Protein AF-A0A7V6PWK6-F1 (afdb_monomer_lite)

Structure (mmCIF, N/CA/C/O backbone):
data_AF-A0A7V6PWK6-F1
#
_entry.id   AF-A0A7V6PWK6-F1
#
loop_
_atom_site.group_PDB
_atom_site.id
_atom_site.type_symbol
_atom_site.label_atom_id
_atom_site.label_alt_id
_atom_site.label_comp_id
_atom_site.label_asym_id
_atom_site.label_entity_id
_atom_site.label_seq_id
_atom_site.pdbx_PDB_ins_code
_atom_site.Cartn_x
_atom_site.Cartn_y
_atom_site.Cartn_z
_atom_site.occupancy
_atom_site.B_iso_or_equiv
_atom_site.auth_seq_id
_atom_site.auth_comp_id
_atom_site.auth_asym_id
_atom_site.auth_atom_id
_atom_site.pdbx_PDB_model_num
ATOM 1 N N . MET A 1 1 ? -8.438 14.697 15.505 1.00 52.88 1 MET A N 1
ATOM 2 C CA . MET A 1 1 ? -8.418 13.530 14.597 1.00 52.88 1 MET A CA 1
ATOM 3 C C . MET A 1 1 ? -6.964 13.288 14.216 1.00 52.88 1 MET A C 1
ATOM 5 O O . MET A 1 1 ? -6.355 14.213 13.699 1.00 52.88 1 MET A O 1
ATOM 9 N N . ASN A 1 2 ? -6.376 12.140 14.571 1.00 65.00 2 ASN A N 1
ATOM 10 C CA . ASN A 1 2 ? -4.954 11.847 14.333 1.00 65.00 2 ASN A CA 1
ATOM 11 C C . ASN A 1 2 ? -4.828 10.892 13.145 1.00 65.00 2 ASN A C 1
ATOM 13 O O . ASN A 1 2 ? -4.967 9.687 13.316 1.00 65.00 2 ASN A O 1
ATOM 17 N N . ILE A 1 3 ? -4.573 11.434 11.956 1.00 74.25 3 ILE A N 1
ATOM 18 C CA . ILE A 1 3 ? -4.407 10.642 10.734 1.00 74.25 3 ILE A CA 1
ATOM 19 C C . IL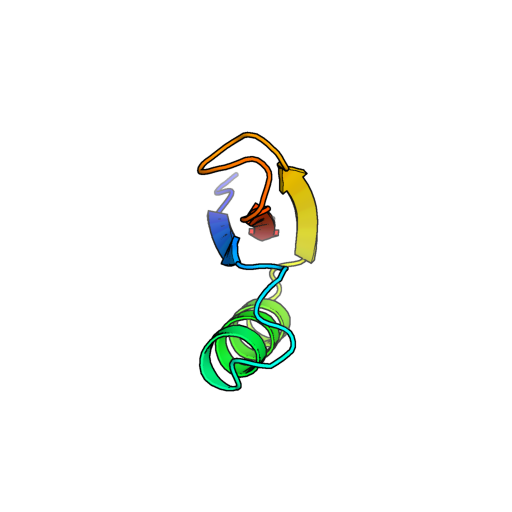E A 1 3 ? -2.950 10.188 10.640 1.00 74.25 3 ILE A C 1
ATOM 21 O O . ILE A 1 3 ? -2.038 11.013 10.725 1.00 74.25 3 ILE A O 1
ATOM 25 N N . LYS A 1 4 ? -2.721 8.885 10.445 1.00 82.88 4 LYS A N 1
ATOM 26 C CA . LYS A 1 4 ? -1.381 8.325 10.204 1.00 82.88 4 LYS A CA 1
ATOM 27 C C . LYS A 1 4 ? -1.257 7.887 8.752 1.00 82.88 4 LYS A C 1
ATOM 29 O O . LYS A 1 4 ? -2.158 7.235 8.230 1.00 82.88 4 LYS A O 1
ATOM 34 N N . TYR A 1 5 ? -0.127 8.198 8.126 1.00 83.31 5 TYR A N 1
ATOM 35 C CA . TYR A 1 5 ? 0.178 7.810 6.751 1.00 83.31 5 TYR A CA 1
ATOM 36 C C . TYR A 1 5 ? 1.501 7.050 6.674 1.00 83.31 5 TYR A C 1
ATOM 38 O O . TYR A 1 5 ? 2.419 7.291 7.457 1.00 83.31 5 TYR A O 1
ATOM 46 N N . VAL A 1 6 ? 1.581 6.117 5.729 1.00 84.00 6 VAL A N 1
ATOM 47 C CA . VAL A 1 6 ? 2.814 5.408 5.384 1.00 84.00 6 VAL A CA 1
ATOM 48 C C . VAL A 1 6 ? 2.871 5.152 3.887 1.00 84.00 6 VAL A C 1
ATOM 50 O O . VAL A 1 6 ? 1.853 4.885 3.251 1.00 84.00 6 VAL A O 1
ATOM 53 N N . ASN A 1 7 ? 4.072 5.226 3.328 1.00 78.56 7 ASN A N 1
ATOM 54 C CA . ASN A 1 7 ? 4.345 4.954 1.929 1.00 78.56 7 ASN A CA 1
ATOM 55 C C . ASN A 1 7 ? 5.121 3.630 1.787 1.00 78.56 7 ASN A C 1
ATOM 57 O O . ASN A 1 7 ? 6.051 3.353 2.543 1.00 78.56 7 ASN A O 1
ATOM 61 N N . THR A 1 8 ? 4.734 2.782 0.835 1.00 74.38 8 THR A N 1
ATOM 62 C CA . THR A 1 8 ? 5.379 1.483 0.568 1.00 74.38 8 THR A CA 1
ATOM 63 C C . THR A 1 8 ? 5.572 1.287 -0.932 1.00 74.38 8 THR A C 1
ATOM 65 O O . THR A 1 8 ? 4.795 1.800 -1.723 1.00 74.38 8 THR A O 1
ATOM 68 N N . ASN A 1 9 ? 6.595 0.557 -1.361 1.00 76.38 9 ASN A N 1
ATOM 69 C CA . ASN A 1 9 ? 6.826 0.295 -2.783 1.00 76.38 9 ASN A CA 1
ATOM 70 C C . ASN A 1 9 ? 5.795 -0.715 -3.342 1.00 76.38 9 ASN A C 1
ATOM 72 O O . ASN A 1 9 ? 5.462 -1.701 -2.670 1.00 76.38 9 ASN A O 1
ATOM 76 N N . ILE A 1 10 ? 5.283 -0.473 -4.555 1.00 63.25 10 ILE A N 1
ATOM 77 C CA . ILE A 1 10 ? 4.290 -1.326 -5.236 1.00 63.25 10 ILE A CA 1
ATOM 78 C C . ILE A 1 10 ? 4.938 -2.385 -6.120 1.00 63.25 10 ILE A C 1
ATOM 80 O O . ILE A 1 10 ? 4.506 -3.538 -6.081 1.00 63.25 10 ILE A O 1
ATOM 84 N N . ILE A 1 11 ? 5.940 -2.004 -6.920 1.00 60.50 11 ILE A N 1
ATOM 85 C CA . ILE A 1 11 ? 6.556 -2.867 -7.946 1.00 60.50 11 ILE A CA 1
ATOM 86 C C . ILE A 1 11 ? 7.415 -3.969 -7.339 1.00 60.50 11 ILE A C 1
ATOM 88 O O . ILE A 1 11 ? 7.671 -4.989 -7.974 1.00 60.50 11 ILE A O 1
ATOM 92 N N . ALA A 1 12 ? 7.731 -3.853 -6.057 1.00 60.72 12 ALA A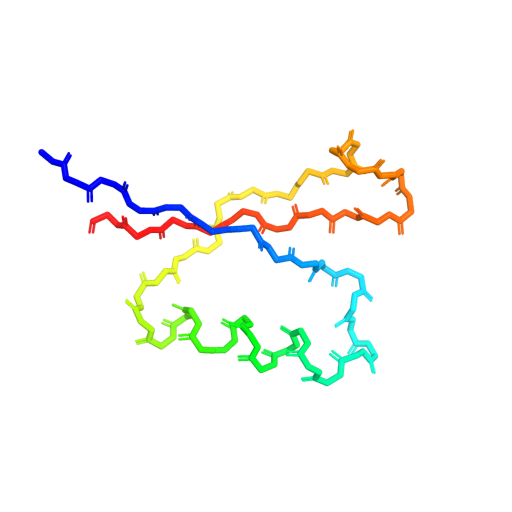 N 1
ATOM 93 C CA . ALA A 1 12 ? 8.238 -4.926 -5.224 1.00 60.72 12 ALA A CA 1
ATOM 94 C C . ALA A 1 12 ? 7.222 -6.082 -5.007 1.00 60.72 12 ALA A C 1
ATOM 96 O O . ALA A 1 12 ? 6.909 -6.461 -3.872 1.00 60.72 12 ALA A O 1
ATOM 97 N N . LYS A 1 13 ? 6.682 -6.644 -6.093 1.00 53.88 13 LYS A N 1
ATOM 98 C CA . LYS A 1 13 ? 5.955 -7.916 -6.132 1.00 53.88 13 LYS A CA 1
ATOM 99 C C . LYS A 1 13 ? 6.920 -9.086 -5.916 1.00 53.88 13 LYS A C 1
ATOM 101 O O . LYS A 1 13 ? 6.566 -10.022 -5.211 1.00 53.88 13 LYS A O 1
ATOM 106 N N . ASP A 1 14 ? 8.153 -8.965 -6.412 1.00 59.09 14 ASP A N 1
ATOM 107 C CA . ASP A 1 14 ? 9.200 -9.988 -6.260 1.00 59.09 14 ASP A CA 1
ATOM 108 C C . ASP A 1 14 ? 10.087 -9.778 -5.021 1.00 59.09 14 ASP A C 1
ATOM 110 O O . ASP A 1 14 ? 10.832 -10.670 -4.611 1.00 59.09 14 ASP A O 1
ATOM 114 N N . CYS A 1 15 ? 9.982 -8.621 -4.358 1.00 75.94 15 CYS A N 1
ATOM 115 C CA . CYS A 1 15 ? 10.680 -8.376 -3.101 1.00 75.94 15 CYS A CA 1
ATOM 116 C C . CYS A 1 15 ? 9.777 -8.719 -1.908 1.00 75.94 15 CYS A C 1
ATOM 118 O O . CYS A 1 15 ? 8.948 -7.923 -1.455 1.00 75.94 15 CYS A O 1
ATOM 120 N N . LYS A 1 16 ? 10.003 -9.919 -1.356 1.00 81.06 16 LYS A N 1
ATOM 121 C CA . LYS A 1 16 ? 9.308 -10.476 -0.178 1.00 81.06 16 LYS A CA 1
ATOM 122 C C . LYS A 1 16 ? 9.269 -9.524 1.025 1.00 81.06 16 LYS A C 1
ATOM 124 O O . LYS A 1 16 ? 8.352 -9.600 1.839 1.00 81.06 16 LYS A O 1
ATOM 129 N N . SER A 1 17 ? 10.250 -8.630 1.160 1.00 83.88 17 SER A N 1
ATOM 130 C CA . SER A 1 17 ? 10.297 -7.653 2.253 1.00 83.88 17 SER A CA 1
ATOM 131 C C . SER A 1 17 ? 9.166 -6.627 2.156 1.00 83.88 17 SER A C 1
ATOM 133 O O . SER A 1 17 ? 8.492 -6.378 3.151 1.00 83.88 17 SER A O 1
ATOM 135 N N . TYR A 1 18 ? 8.884 -6.089 0.967 1.00 83.94 18 TYR A N 1
ATOM 136 C CA . TYR A 1 18 ? 7.805 -5.110 0.802 1.00 83.94 18 TYR A CA 1
ATOM 137 C C . TYR A 1 18 ? 6.418 -5.741 0.892 1.00 83.94 18 TYR A C 1
ATOM 139 O O . TYR A 1 18 ? 5.484 -5.100 1.372 1.00 83.94 18 TYR A O 1
ATOM 147 N N . GLU A 1 19 ? 6.272 -7.009 0.502 1.00 86.56 19 GLU A N 1
ATOM 148 C CA . GLU A 1 19 ? 5.040 -7.756 0.757 1.00 86.56 19 GLU A CA 1
ATOM 149 C C . GLU A 1 19 ? 4.745 -7.853 2.256 1.00 86.56 19 GLU A C 1
ATOM 151 O O . GLU A 1 19 ? 3.645 -7.500 2.689 1.00 86.56 19 GLU A O 1
ATOM 156 N N . LYS A 1 20 ? 5.748 -8.231 3.059 1.00 89.19 20 LYS A N 1
ATOM 157 C CA . LYS A 1 20 ? 5.629 -8.272 4.523 1.00 89.19 20 LYS A CA 1
ATOM 158 C C . LYS A 1 20 ? 5.274 -6.906 5.103 1.00 89.19 20 LYS A C 1
ATOM 160 O O . LYS A 1 20 ? 4.392 -6.833 5.953 1.00 89.19 20 LYS A O 1
ATOM 165 N N . THR A 1 21 ? 5.886 -5.830 4.613 1.00 90.19 21 THR A N 1
ATOM 166 C CA . THR A 1 21 ? 5.568 -4.460 5.039 1.00 90.19 21 THR A CA 1
ATOM 167 C C . THR A 1 21 ? 4.104 -4.102 4.771 1.00 90.19 21 THR A C 1
ATOM 169 O O . THR A 1 21 ? 3.416 -3.595 5.657 1.00 90.19 21 THR A O 1
ATOM 172 N N . ARG A 1 22 ? 3.578 -4.418 3.580 1.00 89.94 22 ARG A N 1
ATOM 173 C CA . ARG A 1 22 ? 2.165 -4.166 3.241 1.00 89.94 22 ARG A CA 1
ATOM 174 C C . ARG A 1 22 ?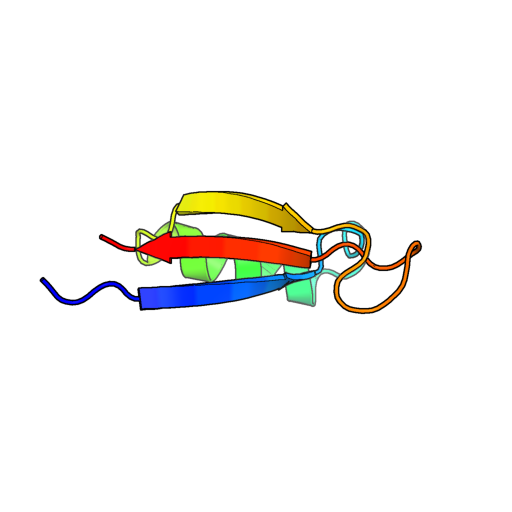 1.216 -4.980 4.120 1.00 89.94 22 ARG A C 1
ATOM 176 O O . ARG A 1 22 ? 0.201 -4.451 4.566 1.00 89.94 22 ARG A O 1
ATOM 183 N N . LEU A 1 23 ? 1.534 -6.250 4.374 1.00 91.25 23 LEU A N 1
ATOM 184 C CA . LEU A 1 23 ? 0.743 -7.109 5.261 1.00 91.25 23 LEU A CA 1
ATOM 185 C C . LEU A 1 23 ? 0.758 -6.601 6.707 1.00 91.25 23 LEU A C 1
ATOM 187 O O . LEU A 1 23 ? -0.293 -6.552 7.340 1.00 91.25 23 LEU A O 1
ATOM 191 N N . PHE A 1 24 ? 1.917 -6.161 7.197 1.00 92.94 24 PHE A N 1
ATOM 192 C CA . PHE A 1 24 ? 2.069 -5.569 8.522 1.00 92.94 24 PHE A CA 1
ATOM 193 C C . PHE A 1 24 ? 1.177 -4.334 8.698 1.00 92.94 24 PHE A C 1
ATOM 195 O O . PHE A 1 24 ? 0.364 -4.286 9.620 1.00 92.94 24 PHE A O 1
ATOM 202 N N . TYR A 1 25 ? 1.246 -3.366 7.780 1.00 93.56 25 TYR A N 1
ATOM 203 C CA . TYR A 1 25 ? 0.427 -2.158 7.888 1.00 93.56 25 TYR A CA 1
ATOM 204 C C . TYR A 1 25 ? -1.068 -2.435 7.699 1.00 93.56 25 TYR A C 1
ATOM 206 O O . TYR A 1 25 ? -1.882 -1.850 8.414 1.00 93.56 25 TYR A O 1
ATOM 214 N N . LYS A 1 26 ? -1.443 -3.382 6.826 1.00 92.00 26 LYS A N 1
ATOM 215 C CA . LYS A 1 26 ? -2.832 -3.864 6.740 1.00 92.00 26 LYS A CA 1
ATOM 216 C C . LYS A 1 26 ? -3.320 -4.430 8.076 1.00 92.00 26 LYS A C 1
ATOM 218 O O . LYS A 1 26 ? -4.418 -4.089 8.503 1.00 92.00 26 LYS A O 1
ATOM 223 N N . ALA A 1 27 ? -2.508 -5.242 8.756 1.00 95.19 27 ALA A N 1
ATOM 224 C CA . ALA A 1 27 ? -2.846 -5.797 10.068 1.00 95.19 27 ALA A CA 1
ATOM 225 C C . ALA A 1 27 ? -2.972 -4.715 11.160 1.00 95.19 27 ALA A C 1
ATOM 227 O O . ALA A 1 27 ? -3.773 -4.860 12.077 1.00 95.19 27 ALA A O 1
ATOM 228 N N . MET A 1 28 ? -2.242 -3.602 11.034 1.00 94.38 28 MET A N 1
ATOM 229 C CA . MET A 1 28 ? -2.376 -2.427 11.908 1.00 94.38 28 MET A CA 1
ATOM 230 C C . MET A 1 28 ? -3.601 -1.543 11.600 1.00 94.38 28 MET A C 1
ATOM 232 O O . MET A 1 28 ? -3.789 -0.522 12.261 1.00 94.38 28 MET A O 1
ATOM 236 N N . GLY A 1 29 ? -4.413 -1.885 10.595 1.00 93.62 29 GLY A N 1
ATOM 237 C CA . GLY A 1 29 ? -5.602 -1.121 10.205 1.00 93.62 29 GLY A CA 1
ATOM 238 C C . GLY A 1 29 ? -5.363 -0.052 9.136 1.00 93.62 29 GLY A C 1
ATOM 239 O O . GLY A 1 29 ? -6.294 0.672 8.787 1.00 93.62 29 GLY A O 1
ATOM 240 N N . PHE A 1 30 ? -4.155 0.040 8.570 1.00 94.94 30 PHE A N 1
ATOM 241 C CA . PHE A 1 30 ? -3.918 0.925 7.432 1.00 94.94 30 PHE A CA 1
ATOM 242 C C . PHE A 1 30 ? -4.584 0.370 6.171 1.00 94.94 30 PHE A C 1
ATOM 244 O O . PHE A 1 30 ? -4.520 -0.827 5.876 1.00 94.94 30 PHE A O 1
ATOM 251 N N . LYS A 1 31 ? -5.169 1.263 5.378 1.00 92.19 31 LYS A N 1
ATOM 252 C CA . LYS A 1 31 ? -5.817 0.949 4.105 1.00 92.19 31 LYS A CA 1
ATOM 253 C C . LYS A 1 31 ? -5.071 1.617 2.953 1.00 92.19 31 LYS A C 1
ATOM 255 O O . LYS A 1 31 ? -4.584 2.730 3.139 1.00 92.19 31 LYS A O 1
ATOM 260 N N . PRO A 1 32 ? -4.9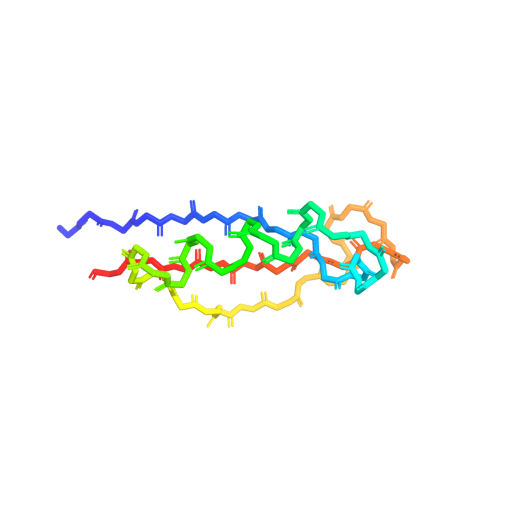72 0.970 1.778 1.00 91.50 32 PRO A N 1
ATOM 261 C CA . PRO A 1 32 ? -4.435 1.615 0.584 1.00 91.50 32 PRO A CA 1
ATOM 262 C C . PRO A 1 32 ? -5.273 2.848 0.237 1.00 91.50 32 PRO A C 1
ATOM 264 O O . PRO A 1 32 ? -6.500 2.761 0.241 1.00 91.50 32 PRO A O 1
ATOM 267 N N . LEU A 1 33 ? -4.611 3.965 -0.052 1.00 90.88 33 LEU A N 1
ATOM 268 C CA 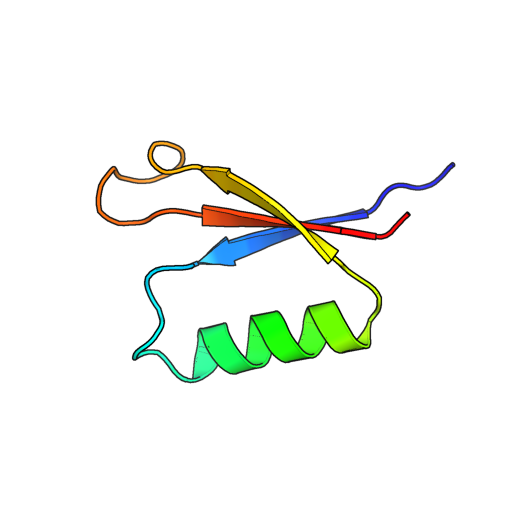. LEU A 1 33 ? -5.243 5.224 -0.437 1.00 90.88 33 LEU A CA 1
ATOM 269 C C . LEU A 1 33 ? -5.030 5.502 -1.926 1.00 90.88 33 LEU A C 1
ATOM 271 O O . LEU A 1 33 ? -5.994 5.602 -2.675 1.00 90.88 33 LEU A O 1
ATOM 275 N N . GLU A 1 34 ? -3.772 5.590 -2.354 1.00 89.88 34 GLU A N 1
ATOM 276 C CA . GLU A 1 34 ? -3.415 5.984 -3.717 1.00 89.88 34 GLU A CA 1
ATOM 277 C C . GLU A 1 34 ? -2.060 5.394 -4.128 1.00 89.88 34 GLU A C 1
ATOM 279 O O . GLU A 1 34 ? -1.224 5.058 -3.286 1.00 89.88 34 GLU A O 1
ATOM 284 N N . VAL A 1 35 ? -1.860 5.251 -5.437 1.00 88.75 35 VAL A N 1
ATOM 285 C CA . VAL A 1 35 ? -0.602 4.837 -6.058 1.00 88.75 35 VAL A CA 1
ATOM 286 C C . VAL A 1 35 ? -0.006 6.025 -6.803 1.00 88.75 35 VAL A C 1
ATOM 288 O O . VAL A 1 35 ? -0.528 6.419 -7.844 1.00 88.75 35 VAL A O 1
ATOM 291 N N . PHE A 1 36 ? 1.122 6.548 -6.329 1.00 86.19 36 PHE A N 1
ATOM 292 C CA . PHE A 1 36 ? 1.854 7.603 -7.023 1.00 86.19 36 PHE A CA 1
ATOM 293 C C . PHE A 1 36 ? 2.934 7.008 -7.911 1.00 86.19 36 PHE A C 1
ATOM 295 O O . PHE A 1 36 ? 3.928 6.477 -7.420 1.00 86.19 36 PHE A O 1
ATOM 302 N N . LYS A 1 37 ? 2.752 7.121 -9.226 1.00 80.50 37 LYS A N 1
ATOM 303 C CA . LYS A 1 37 ? 3.716 6.614 -10.210 1.00 80.50 37 LYS A CA 1
ATOM 304 C C . LYS A 1 37 ? 4.942 7.504 -10.386 1.00 80.50 37 LYS A C 1
ATOM 306 O O . LYS A 1 37 ? 5.983 6.998 -10.755 1.00 80.50 37 LYS A O 1
ATOM 311 N N . ASN A 1 38 ? 4.832 8.794 -10.075 1.00 81.06 38 ASN A N 1
ATOM 312 C CA . ASN A 1 38 ? 5.865 9.787 -10.383 1.00 81.06 38 ASN A CA 1
ATOM 313 C C . ASN A 1 38 ? 6.436 10.439 -9.111 1.00 81.06 38 ASN A C 1
ATOM 315 O O . ASN A 1 38 ? 6.934 11.557 -9.164 1.00 81.06 38 ASN A O 1
ATOM 319 N N . TYR A 1 39 ? 6.304 9.786 -7.950 1.00 78.12 39 TYR A N 1
ATOM 320 C CA . TYR A 1 39 ? 6.793 10.349 -6.685 1.00 78.12 39 TYR A CA 1
ATOM 321 C C . TYR A 1 39 ? 8.301 10.136 -6.487 1.00 78.12 39 TYR A C 1
ATOM 323 O O . TYR A 1 39 ? 8.972 11.024 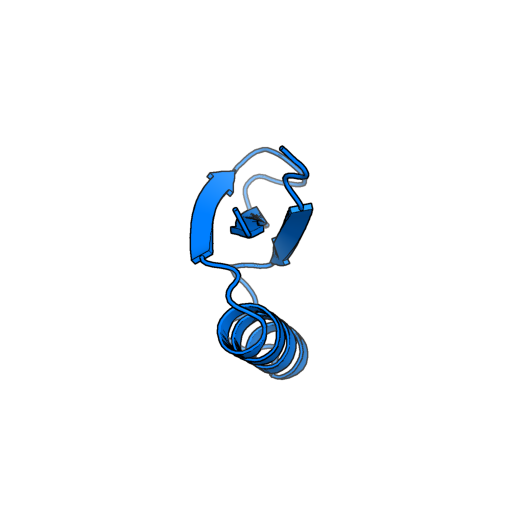-5.974 1.00 78.12 39 TYR A O 1
ATOM 331 N N . TRP A 1 40 ? 8.825 8.976 -6.903 1.00 71.44 40 TRP A N 1
ATOM 332 C CA . TRP A 1 40 ? 10.256 8.652 -6.838 1.00 71.44 40 TRP A CA 1
ATOM 333 C C . TRP A 1 40 ? 10.865 8.563 -8.241 1.00 71.44 40 TRP A C 1
ATOM 335 O O . TRP A 1 40 ? 11.707 9.379 -8.595 1.00 71.44 40 TRP A O 1
ATOM 345 N N . ASP A 1 41 ? 10.399 7.598 -9.036 1.00 70.62 41 ASP A N 1
ATOM 346 C CA . ASP A 1 41 ? 10.766 7.350 -10.435 1.00 70.62 41 ASP A CA 1
ATOM 347 C C . ASP A 1 41 ? 9.550 6.734 -11.145 1.00 70.62 41 ASP A C 1
ATOM 349 O O . ASP A 1 41 ? 8.759 6.045 -10.498 1.00 70.62 41 ASP A O 1
ATOM 353 N N . GLU A 1 42 ? 9.388 6.946 -12.454 1.00 73.50 42 GLU A N 1
ATOM 354 C CA . GLU A 1 42 ? 8.254 6.396 -13.221 1.00 73.50 42 GLU A CA 1
ATOM 355 C C . GLU A 1 42 ? 8.195 4.859 -13.191 1.00 73.50 42 GLU A C 1
ATOM 357 O O . GLU A 1 42 ? 7.118 4.266 -13.306 1.00 73.50 42 GLU A O 1
ATOM 362 N N . ASN A 1 43 ? 9.347 4.212 -12.991 1.00 73.75 43 ASN A N 1
ATOM 363 C CA . ASN A 1 43 ? 9.478 2.765 -12.864 1.00 73.75 43 ASN A CA 1
ATOM 364 C C . ASN A 1 43 ? 9.436 2.285 -11.409 1.00 73.75 43 ASN A C 1
ATOM 366 O O . ASN A 1 43 ? 9.632 1.094 -11.170 1.00 73.75 43 ASN A O 1
ATOM 370 N N . ASP A 1 44 ? 9.186 3.176 -10.442 1.00 78.06 44 ASP A N 1
ATOM 371 C CA . ASP A 1 44 ? 9.072 2.827 -9.027 1.00 78.06 44 ASP A CA 1
ATOM 372 C C . ASP A 1 44 ? 7.872 3.508 -8.326 1.00 78.06 44 ASP A C 1
ATOM 374 O O . ASP A 1 44 ? 8.014 4.464 -7.551 1.00 78.06 44 ASP A O 1
ATOM 378 N N . PRO A 1 45 ? 6.643 3.028 -8.590 1.00 81.50 45 PRO A N 1
ATOM 379 C CA . PRO A 1 45 ? 5.428 3.595 -8.055 1.00 81.50 45 PRO A CA 1
ATOM 380 C C . PRO A 1 45 ? 5.285 3.294 -6.559 1.00 81.50 45 PRO A C 1
ATOM 382 O O . PRO A 1 45 ? 5.519 2.186 -6.060 1.00 81.50 45 PRO A O 1
ATOM 385 N N . CYS A 1 46 ? 4.806 4.303 -5.840 1.00 86.81 46 CYS A N 1
ATOM 386 C CA . CYS A 1 46 ? 4.673 4.308 -4.395 1.00 86.81 46 CYS A CA 1
ATOM 387 C C . CYS A 1 46 ? 3.209 4.148 -3.966 1.00 86.81 46 CYS A C 1
ATOM 389 O O . CYS A 1 46 ? 2.341 4.895 -4.407 1.00 86.81 46 CYS A O 1
ATOM 391 N N . LEU A 1 47 ? 2.925 3.194 -3.081 1.00 89.56 47 LEU A N 1
ATOM 392 C CA . LEU A 1 47 ? 1.627 2.989 -2.445 1.00 89.56 47 LEU A CA 1
ATOM 393 C C . LEU A 1 47 ? 1.534 3.823 -1.182 1.00 89.56 47 LEU A C 1
ATOM 395 O O . LEU A 1 47 ? 2.245 3.554 -0.214 1.00 89.56 47 LEU A O 1
ATOM 399 N N . PHE A 1 48 ? 0.589 4.746 -1.147 1.00 90.56 48 PHE A N 1
ATOM 400 C CA . PHE A 1 48 ? 0.191 5.409 0.082 1.00 90.56 48 PHE A CA 1
ATOM 401 C C . PHE A 1 48 ? -0.863 4.589 0.811 1.00 90.56 48 PHE A C 1
ATOM 403 O O . PHE A 1 48 ? -1.819 4.091 0.214 1.00 90.56 48 PHE A O 1
ATOM 410 N N . MET A 1 49 ? -0.691 4.461 2.121 1.00 93.38 49 MET A N 1
ATOM 411 C CA . MET A 1 49 ? -1.654 3.847 3.019 1.00 93.38 49 MET A CA 1
ATOM 412 C C . MET A 1 49 ? -1.980 4.798 4.168 1.00 93.38 49 MET A C 1
ATOM 414 O O . MET A 1 49 ? -1.103 5.499 4.673 1.00 93.38 49 MET A O 1
ATOM 418 N N . VAL A 1 50 ? -3.237 4.794 4.604 1.00 93.25 50 VAL A N 1
ATOM 419 C CA . VAL A 1 50 ? -3.754 5.672 5.659 1.00 93.25 50 VAL A CA 1
ATOM 420 C C . VAL A 1 50 ? -4.458 4.862 6.743 1.00 93.25 50 VAL A C 1
ATOM 422 O O . VAL A 1 50 ? -5.127 3.872 6.446 1.00 93.25 50 VAL A O 1
ATOM 425 N N . ASN A 1 51 ? -4.309 5.278 7.997 1.00 90.62 51 ASN A N 1
ATOM 426 C CA . ASN A 1 51 ? -5.100 4.804 9.130 1.00 90.62 51 ASN A CA 1
ATOM 427 C C . ASN A 1 51 ? -5.826 6.009 9.747 1.00 90.62 51 ASN A C 1
ATOM 429 O O . ASN A 1 51 ? -5.180 7.027 10.026 1.00 90.62 51 ASN A O 1
ATOM 433 N N . ILE A 1 52 ? -7.152 5.898 9.870 1.00 80.62 52 ILE A N 1
ATOM 434 C CA . ILE A 1 52 ? -8.079 6.960 10.297 1.00 80.62 52 ILE A CA 1
ATOM 435 C C . ILE A 1 52 ? -8.545 6.666 11.717 1.00 80.62 52 ILE A C 1
ATOM 437 O O . ILE A 1 52 ? -8.986 5.517 11.943 1.00 80.62 52 ILE A O 1
#

Secondary structure (DSSP, 8-state):
---EEEEEESSTTS-HHHHHHHHHHHHTT-EEEEEEEEEEETTEEEEEEEE-

Radius of gyration: 11.15 Å; chains: 1; bounding box: 19×24×28 Å

Sequence (52 aa):
MNIKYVNTNIIAKDCKSYEKTRLFYKAMGFKPLEVFKNYWDENDPCLFMVNI

pLDDT: mean 81.74, std 11.18, range [52.88, 95.19]

Foldseek 3Di:
DDKDKDKAWDVVPVPPVRVVVVVVVVVVQWDWDDWACPPPHVNIIMTMTMHD